Protei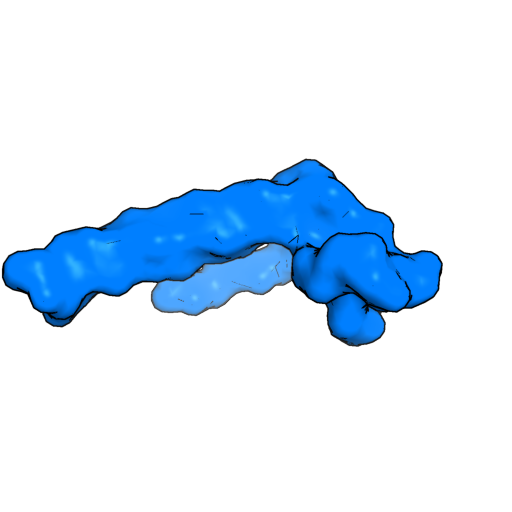n AF-A0A3D1IEX3-F1 (afdb_monomer_lite)

pLDDT: mean 96.37, std 4.09, range [74.88, 98.31]

Foldseek 3Di:
DDDDDPPADPPQQDPPDPRPDVVVNVVVVVVVVVVCVVPPD

Radius of gyration: 11.43 Å; chains: 1; bounding box: 25×18×26 Å

Structure (mmCIF, N/CA/C/O backbone):
data_AF-A0A3D1IEX3-F1
#
_entry.id   AF-A0A3D1IEX3-F1
#
loop_
_atom_site.group_PDB
_atom_site.id
_atom_site.type_symbol
_atom_site.label_atom_id
_atom_site.label_alt_id
_atom_site.label_comp_id
_atom_site.label_asym_id
_atom_site.label_entity_id
_atom_site.label_seq_id
_atom_site.pdbx_PDB_ins_code
_atom_site.Cartn_x
_atom_site.Cartn_y
_atom_site.Cartn_z
_atom_site.occupancy
_atom_site.B_iso_or_equiv
_atom_site.auth_seq_id
_atom_site.auth_comp_id
_atom_site.auth_asym_id
_atom_site.auth_atom_id
_atom_site.pdbx_PDB_model_num
ATOM 1 N N . GLU A 1 1 ? -9.874 -7.049 6.134 1.00 83.69 1 GLU A N 1
ATOM 2 C CA . GLU A 1 1 ? -10.174 -7.388 4.726 1.00 83.69 1 GLU A CA 1
ATOM 3 C C . GLU A 1 1 ? 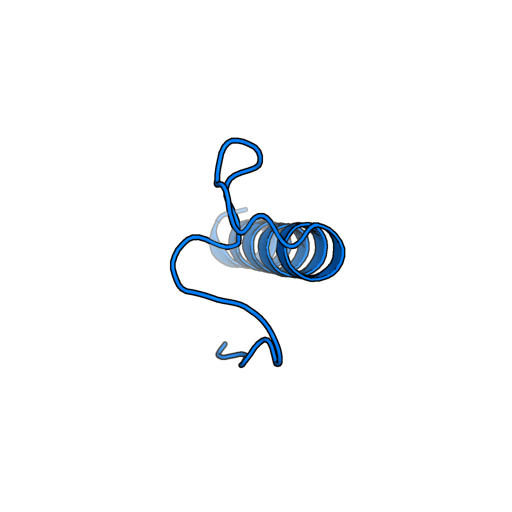-8.879 -7.775 4.018 1.00 83.69 1 GLU A C 1
ATOM 5 O O . GLU A 1 1 ? -7.836 -7.280 4.425 1.00 83.69 1 GLU A O 1
ATOM 10 N N . ILE A 1 2 ? -8.928 -8.663 3.019 1.00 93.56 2 ILE A N 1
ATOM 11 C CA . ILE A 1 2 ? -7.766 -9.045 2.201 1.00 93.56 2 ILE A CA 1
ATOM 12 C C . ILE A 1 2 ? -8.169 -9.002 0.724 1.00 93.56 2 ILE A C 1
ATOM 14 O O . ILE A 1 2 ? -9.228 -9.511 0.363 1.00 93.56 2 ILE A O 1
ATOM 18 N N . GLU A 1 3 ? -7.316 -8.425 -0.121 1.00 95.19 3 GLU A N 1
ATOM 19 C CA . GLU A 1 3 ? -7.479 -8.406 -1.575 1.00 95.19 3 GLU A CA 1
ATOM 20 C C . GLU A 1 3 ? -6.149 -8.662 -2.291 1.00 95.19 3 GLU A C 1
ATOM 22 O O . GLU A 1 3 ? -5.100 -8.173 -1.874 1.00 95.19 3 GLU A O 1
ATOM 27 N N . VAL A 1 4 ? -6.214 -9.423 -3.388 1.00 96.62 4 VAL A N 1
ATOM 28 C CA . VAL A 1 4 ? -5.094 -9.677 -4.299 1.00 96.62 4 VAL A CA 1
ATOM 29 C C . VAL A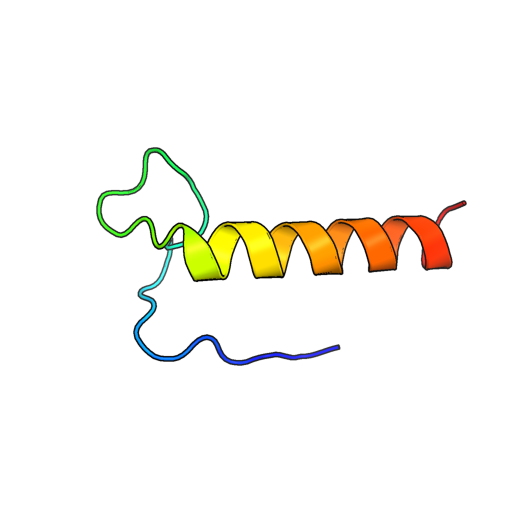 1 4 ? -5.240 -8.797 -5.541 1.00 96.62 4 VAL A C 1
ATOM 31 O O . VAL A 1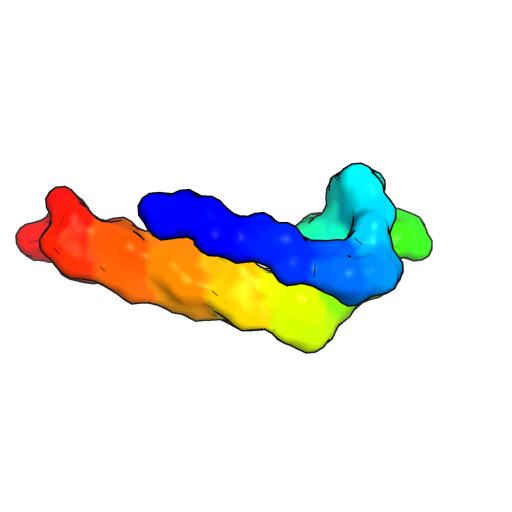 4 ? -6.234 -8.889 -6.258 1.00 96.62 4 VAL A O 1
ATOM 34 N N . TYR A 1 5 ? -4.223 -7.984 -5.825 1.00 97.19 5 TYR A N 1
ATOM 35 C CA . TYR A 1 5 ? -4.185 -7.086 -6.981 1.00 97.19 5 TYR A CA 1
ATOM 36 C C . TYR A 1 5 ? -3.399 -7.738 -8.123 1.00 97.19 5 TYR A C 1
ATOM 38 O O . TYR A 1 5 ? -2.166 -7.700 -8.157 1.00 97.19 5 TYR A O 1
ATOM 46 N N . ALA A 1 6 ? -4.112 -8.388 -9.043 1.00 96.88 6 ALA A N 1
ATOM 47 C CA . ALA A 1 6 ? -3.501 -9.088 -10.170 1.00 96.88 6 ALA A CA 1
ATOM 48 C C . ALA A 1 6 ? -2.671 -8.137 -11.052 1.00 96.88 6 ALA A C 1
ATOM 50 O O . ALA A 1 6 ? -3.071 -7.004 -11.302 1.00 96.88 6 ALA A O 1
ATOM 51 N N . GLY A 1 7 ? -1.509 -8.606 -11.519 1.00 95.56 7 GLY A N 1
ATOM 52 C CA . GLY A 1 7 ? -0.607 -7.828 -12.379 1.00 95.56 7 GLY A CA 1
ATOM 53 C C . GLY A 1 7 ? 0.261 -6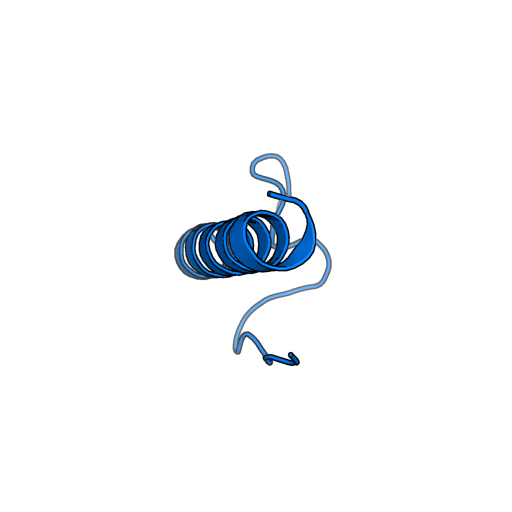.794 -11.654 1.00 95.56 7 GLY A C 1
ATOM 54 O O . GLY A 1 7 ? 1.088 -6.152 -12.294 1.00 95.56 7 GLY A O 1
ATOM 55 N N . THR A 1 8 ? 0.124 -6.647 -10.333 1.00 97.75 8 THR A N 1
ATOM 56 C CA . THR A 1 8 ? 0.966 -5.741 -9.543 1.00 97.75 8 THR A CA 1
ATOM 57 C C . THR A 1 8 ? 2.267 -6.405 -9.074 1.00 97.75 8 THR A C 1
ATOM 59 O O . THR A 1 8 ? 2.327 -7.617 -8.861 1.00 97.75 8 THR A O 1
ATOM 62 N N . MET A 1 9 ? 3.325 -5.607 -8.901 1.00 97.81 9 MET A N 1
ATOM 63 C CA . MET A 1 9 ? 4.625 -6.035 -8.364 1.00 97.81 9 MET A CA 1
ATOM 64 C C . MET A 1 9 ? 4.866 -5.432 -6.983 1.00 97.81 9 MET A C 1
ATOM 66 O O . MET A 1 9 ? 4.362 -4.355 -6.699 1.00 97.81 9 MET A O 1
ATOM 70 N N . HIS A 1 10 ? 5.672 -6.066 -6.126 1.00 97.31 10 HIS A N 1
ATOM 71 C CA . HIS A 1 10 ? 6.020 -5.482 -4.824 1.00 97.31 10 HIS A CA 1
ATOM 72 C C . HIS A 1 10 ? 6.476 -4.016 -4.961 1.00 97.31 10 HIS A C 1
ATOM 74 O O . HIS A 1 10 ? 7.356 -3.717 -5.764 1.00 97.31 10 HIS A O 1
ATOM 80 N N . GLY A 1 11 ? 5.863 -3.120 -4.180 1.00 97.12 11 GLY A N 1
ATOM 81 C CA . GLY A 1 11 ? 6.089 -1.677 -4.290 1.00 97.12 11 GLY A CA 1
ATOM 82 C C . GLY A 1 11 ? 5.216 -0.968 -5.332 1.00 97.12 11 GLY A C 1
ATOM 83 O O . GLY A 1 11 ? 5.609 0.085 -5.808 1.00 97.12 11 GLY A O 1
ATOM 84 N N . TRP A 1 12 ? 4.055 -1.510 -5.706 1.00 98.25 12 TRP A N 1
ATOM 85 C CA . TRP A 1 12 ? 3.175 -0.930 -6.732 1.00 98.25 12 TRP A CA 1
ATOM 86 C C . TRP A 1 12 ? 2.354 0.299 -6.295 1.00 98.25 12 TRP A C 1
ATOM 88 O O . TRP A 1 12 ? 1.829 1.003 -7.156 1.00 98.25 12 TRP A O 1
ATOM 98 N N . CYS A 1 13 ? 2.206 0.557 -4.990 1.00 98.12 13 CYS A N 1
ATOM 99 C CA . CYS A 1 13 ? 1.397 1.678 -4.483 1.00 98.12 13 CYS A CA 1
ATOM 100 C C . CYS A 1 13 ? 2.075 3.061 -4.551 1.00 98.12 13 CYS A C 1
ATOM 102 O O . CYS A 1 13 ? 1.369 4.026 -4.836 1.00 98.12 13 CYS A O 1
ATOM 104 N N . PRO A 1 14 ? 3.379 3.219 -4.242 1.00 97.31 14 PRO A N 1
ATOM 105 C CA . PRO A 1 14 ? 4.018 4.536 -4.240 1.00 97.31 14 PRO A CA 1
ATOM 106 C C . PRO A 1 14 ? 4.149 5.124 -5.661 1.00 97.31 14 PRO A C 1
ATOM 108 O O . PRO A 1 14 ? 4.657 4.422 -6.539 1.00 97.31 14 PRO A O 1
ATOM 111 N N . PRO A 1 15 ? 3.740 6.386 -5.909 1.00 96.19 15 PRO A N 1
ATOM 112 C CA . PRO A 1 15 ? 3.820 7.018 -7.236 1.00 96.19 15 PRO A CA 1
ATOM 113 C C . PRO A 1 15 ? 5.241 7.191 -7.790 1.00 96.19 15 PRO A C 1
ATOM 115 O O . PRO A 1 15 ? 5.429 7.313 -8.996 1.00 96.19 15 PRO A O 1
ATOM 118 N N . ASP A 1 16 ? 6.243 7.221 -6.916 1.00 97.38 16 ASP A N 1
ATOM 119 C CA . ASP A 1 16 ? 7.667 7.312 -7.245 1.00 97.38 16 ASP A CA 1
ATOM 120 C C . ASP A 1 16 ? 8.316 5.941 -7.515 1.00 97.38 16 ASP A C 1
ATOM 122 O O . ASP A 1 16 ? 9.495 5.857 -7.864 1.00 97.38 16 ASP A O 1
ATOM 126 N N . SER A 1 17 ? 7.553 4.854 -7.385 1.00 97.75 17 SER A N 1
ATOM 127 C CA . SER A 1 17 ? 8.016 3.504 -7.684 1.00 97.75 17 SER A CA 1
ATOM 128 C C . SER A 1 17 ? 8.118 3.253 -9.187 1.00 97.75 17 SER A C 1
ATOM 130 O O . SER A 1 17 ? 7.200 3.545 -9.952 1.00 97.75 17 SER A O 1
ATOM 132 N N . ALA A 1 18 ? 9.188 2.575 -9.612 1.00 97.62 18 ALA A N 1
ATOM 133 C CA . ALA A 1 18 ? 9.360 2.117 -10.995 1.00 97.62 18 ALA A CA 1
ATOM 134 C C . ALA A 1 18 ? 8.270 1.127 -11.461 1.00 97.62 18 ALA A C 1
ATOM 136 O O . ALA A 1 18 ? 8.158 0.852 -12.653 1.00 97.62 18 ALA A O 1
ATOM 137 N N . VAL A 1 19 ? 7.487 0.578 -10.528 1.00 98.06 19 VAL A N 1
ATOM 138 C CA . VAL A 1 19 ? 6.395 -0.373 -10.786 1.00 98.06 19 VAL A CA 1
ATOM 139 C C . VAL A 1 19 ? 5.039 0.159 -10.316 1.00 98.06 19 VAL A C 1
ATOM 141 O O . VAL A 1 19 ? 4.147 -0.624 -9.983 1.00 98.06 19 VAL A O 1
ATOM 144 N N . TYR A 1 20 ? 4.886 1.487 -10.256 1.00 98.31 20 TYR A N 1
ATOM 145 C CA . TYR A 1 20 ? 3.630 2.136 -9.888 1.00 98.31 20 TYR A CA 1
ATOM 146 C C . TYR A 1 20 ? 2.463 1.640 -10.753 1.00 98.31 20 TYR A C 1
ATOM 148 O O . TYR A 1 20 ? 2.538 1.625 -11.982 1.00 98.31 20 TYR A O 1
ATOM 156 N N . HIS A 1 21 ? 1.373 1.236 -10.098 1.00 98.19 21 HIS A N 1
ATOM 157 C CA . HIS A 1 21 ? 0.172 0.726 -10.754 1.00 98.19 21 HIS A CA 1
ATOM 158 C C . HIS A 1 21 ? -1.064 1.520 -10.307 1.00 98.19 21 HIS A C 1
ATOM 160 O O . HIS A 1 21 ? -1.841 1.074 -9.457 1.00 98.19 21 HIS A O 1
ATOM 166 N N . GLU A 1 22 ? -1.261 2.685 -10.926 1.00 97.94 22 GLU A N 1
ATOM 167 C CA . GLU A 1 22 ? -2.249 3.717 -10.566 1.00 97.94 22 GLU A CA 1
ATOM 168 C C . GLU A 1 22 ? -3.645 3.179 -10.230 1.00 97.94 22 GLU A C 1
ATOM 170 O O . GLU A 1 22 ? -4.136 3.379 -9.123 1.00 97.94 22 GLU A O 1
ATOM 175 N N . ALA A 1 23 ? -4.263 2.410 -11.132 1.00 97.81 23 ALA A N 1
ATOM 176 C CA . ALA A 1 23 ? -5.627 1.913 -10.925 1.00 97.81 23 ALA A CA 1
ATOM 177 C C . ALA A 1 23 ? -5.774 1.033 -9.668 1.00 97.81 23 ALA A C 1
ATOM 179 O O . ALA A 1 23 ? -6.809 1.042 -9.001 1.00 97.81 23 ALA A O 1
ATOM 180 N N . SER A 1 24 ? -4.729 0.276 -9.329 1.00 98.19 24 SER A N 1
ATOM 181 C CA . SER A 1 24 ? -4.716 -0.538 -8.114 1.00 98.19 24 SER A CA 1
ATOM 182 C C . SER A 1 24 ? -4.442 0.342 -6.896 1.00 98.19 24 SER A C 1
ATOM 184 O O . SER A 1 24 ? -5.022 0.092 -5.839 1.00 98.19 24 SER A O 1
ATOM 186 N N . ALA A 1 25 ? -3.570 1.356 -7.027 1.00 98.25 25 ALA A N 1
ATOM 187 C CA . ALA A 1 25 ? -3.147 2.250 -5.938 1.00 98.25 25 ALA A CA 1
ATOM 188 C C . ALA A 1 25 ? -4.324 3.060 -5.411 1.00 98.25 25 ALA A C 1
ATOM 190 O O . ALA A 1 25 ? -4.616 3.013 -4.215 1.00 98.25 25 ALA A O 1
ATOM 191 N N . GLU A 1 26 ? -5.073 3.679 -6.319 1.00 98.12 26 GLU A N 1
ATOM 192 C CA . GLU A 1 26 ? -6.285 4.428 -5.989 1.00 98.12 26 GLU A CA 1
ATOM 193 C C . GLU A 1 26 ? -7.329 3.554 -5.295 1.00 98.12 26 GLU A C 1
ATOM 195 O O . GLU A 1 26 ? -7.936 3.941 -4.290 1.00 98.12 26 GLU A O 1
ATOM 200 N N . ARG A 1 27 ? -7.502 2.319 -5.775 1.00 97.50 27 ARG A N 1
ATOM 201 C CA . ARG A 1 27 ? -8.436 1.368 -5.175 1.00 97.50 27 ARG A CA 1
ATOM 202 C C . ARG A 1 27 ? -8.009 0.944 -3.770 1.00 97.50 27 ARG A C 1
ATOM 204 O O . ARG A 1 27 ? -8.853 0.911 -2.875 1.00 97.50 27 ARG A O 1
ATOM 211 N N . ALA A 1 28 ? -6.729 0.645 -3.555 1.00 97.62 28 ALA A N 1
ATOM 212 C CA . ALA A 1 28 ? -6.223 0.280 -2.234 1.00 97.62 28 ALA A CA 1
ATOM 213 C C . ALA A 1 28 ? -6.317 1.434 -1.236 1.00 97.62 28 ALA A C 1
ATOM 215 O O . ALA A 1 28 ? -6.767 1.214 -0.109 1.00 97.62 28 ALA A O 1
ATOM 216 N N . TRP A 1 29 ? -5.958 2.655 -1.642 1.00 97.25 29 TRP A N 1
ATOM 217 C CA . TRP A 1 29 ? -6.061 3.814 -0.758 1.00 97.25 29 TRP A CA 1
ATOM 218 C C . TRP A 1 29 ? -7.499 4.147 -0.398 1.00 97.25 29 TRP A C 1
ATOM 220 O O . TRP A 1 29 ? -7.790 4.339 0.781 1.00 97.25 29 TRP A O 1
ATOM 230 N N . SER A 1 30 ? -8.413 4.114 -1.368 1.00 97.44 30 SER A N 1
ATOM 231 C CA . SER A 1 30 ? -9.837 4.338 -1.105 1.00 97.44 30 SER A CA 1
ATOM 232 C C . SER A 1 30 ? -10.387 3.354 -0.066 1.00 97.44 30 SER A C 1
ATOM 234 O O . SER A 1 30 ? -11.093 3.750 0.860 1.00 97.44 30 SER A O 1
ATOM 236 N N . ARG A 1 31 ? -10.023 2.066 -0.164 1.00 97.44 31 ARG A N 1
ATOM 237 C CA . ARG A 1 31 ? -10.452 1.039 0.802 1.00 97.44 31 ARG A CA 1
ATOM 238 C C . ARG A 1 31 ? -9.820 1.226 2.178 1.00 97.44 31 ARG A C 1
ATOM 240 O O . ARG A 1 31 ? -10.502 1.035 3.182 1.00 97.44 31 ARG A O 1
ATOM 247 N N . LEU A 1 32 ? -8.545 1.617 2.241 1.00 96.75 32 LEU A N 1
ATOM 248 C CA . LEU A 1 32 ? -7.890 1.900 3.517 1.00 96.75 32 LEU A CA 1
ATOM 249 C C . LEU A 1 32 ? -8.542 3.085 4.235 1.00 96.75 32 LEU A C 1
ATOM 251 O O . LEU A 1 32 ? -8.791 3.003 5.435 1.00 96.75 32 LEU A O 1
ATOM 255 N N . LEU A 1 33 ? -8.835 4.167 3.512 1.00 97.25 33 LEU A N 1
ATOM 256 C CA . LEU A 1 33 ? -9.491 5.338 4.088 1.00 97.25 33 LEU A CA 1
ATOM 257 C C . LEU A 1 33 ? -10.894 4.995 4.598 1.00 97.25 33 LEU A C 1
ATOM 259 O O . LEU A 1 33 ? -11.212 5.350 5.727 1.00 97.25 33 LEU A O 1
ATOM 263 N N . ALA A 1 34 ? -11.680 4.224 3.840 1.00 97.25 34 ALA A N 1
ATOM 264 C CA . ALA A 1 34 ? -12.994 3.752 4.288 1.00 97.25 34 ALA A CA 1
ATOM 265 C C . ALA A 1 34 ? -12.911 2.870 5.551 1.00 97.25 34 ALA A C 1
ATOM 267 O O . ALA A 1 34 ? -13.758 2.957 6.445 1.00 97.25 34 ALA A O 1
ATOM 268 N N . LEU A 1 35 ? -11.873 2.029 5.655 1.00 96.44 35 LEU A N 1
ATOM 269 C CA . LEU A 1 35 ? -11.612 1.248 6.864 1.00 96.44 35 LEU A CA 1
ATOM 270 C C . LEU A 1 35 ? -11.315 2.160 8.058 1.00 96.44 35 LEU A C 1
ATOM 272 O O . LEU A 1 35 ? -11.876 1.944 9.129 1.00 96.44 35 LEU A O 1
ATOM 276 N N . PHE A 1 36 ? -10.450 3.162 7.889 1.00 97.44 36 PHE A N 1
ATOM 277 C CA . PHE A 1 36 ? -10.136 4.105 8.961 1.00 97.44 36 PHE A CA 1
ATOM 278 C C . PHE A 1 36 ? -11.337 4.954 9.361 1.00 97.44 36 PHE A C 1
ATOM 280 O O . PHE A 1 36 ? -11.566 5.121 10.552 1.00 97.44 36 PHE A O 1
ATOM 287 N N . GLU A 1 37 ? -12.139 5.414 8.406 1.00 97.69 37 GLU A N 1
ATOM 288 C CA . GLU A 1 37 ? -13.389 6.122 8.684 1.00 97.69 37 GLU A CA 1
ATOM 289 C C . GLU A 1 37 ? -14.341 5.261 9.522 1.00 97.69 37 GLU A C 1
ATOM 291 O O . GLU A 1 37 ? -14.915 5.734 10.490 1.00 97.69 37 GLU A O 1
ATOM 296 N N . THR A 1 38 ? -14.465 3.969 9.221 1.00 96.69 38 THR A N 1
ATOM 297 C CA . THR A 1 38 ? -15.366 3.092 9.985 1.00 96.69 38 THR A CA 1
ATOM 298 C C . THR A 1 38 ? -14.801 2.711 11.357 1.00 96.69 38 THR A C 1
ATOM 300 O O . THR A 1 38 ? -15.554 2.522 12.309 1.00 96.69 38 THR A O 1
ATOM 303 N N . ALA A 1 39 ? -13.483 2.524 11.462 1.00 97.06 39 ALA A N 1
ATOM 304 C CA . ALA A 1 39 ? -12.851 1.963 12.654 1.00 97.06 39 ALA A CA 1
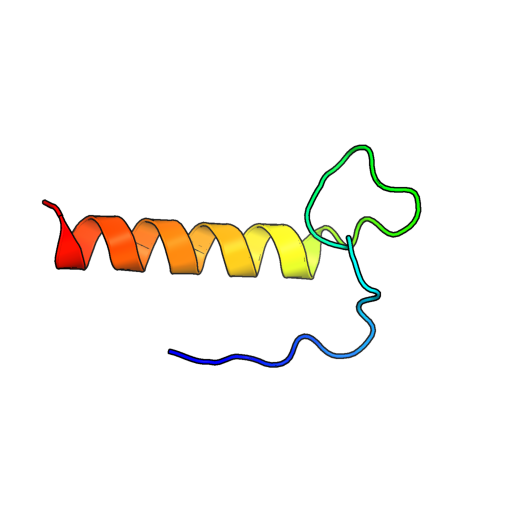ATOM 305 C C . ALA A 1 39 ? -12.339 3.013 13.653 1.00 97.06 39 ALA A C 1
ATOM 307 O O . ALA A 1 39 ? -12.109 2.658 14.809 1.00 97.06 39 ALA A O 1
ATOM 308 N N . LEU A 1 40 ? -12.106 4.256 13.213 1.00 96.38 40 LEU A N 1
ATOM 309 C CA . LEU A 1 40 ? -11.436 5.305 13.995 1.00 96.38 40 LEU A CA 1
ATOM 310 C C . LEU A 1 40 ? -12.210 6.637 14.073 1.00 96.38 40 LEU A C 1
ATOM 312 O O . LEU A 1 40 ? -11.684 7.566 14.691 1.00 96.38 40 LEU A O 1
ATOM 316 N N . ALA A 1 41 ? -13.390 6.758 13.451 1.00 74.88 41 ALA A N 1
ATOM 317 C CA . ALA A 1 41 ? -14.228 7.963 13.531 1.00 74.88 41 ALA A CA 1
ATOM 318 C C . ALA A 1 41 ? -15.137 7.995 14.769 1.00 74.88 41 ALA A C 1
ATOM 320 O O . ALA A 1 41 ? -15.545 6.914 15.254 1.00 74.88 41 ALA A O 1
#

Sequence (41 aa):
EIEVYAGTMHGWCPPDSAVYHEASAERAWSRLLALFETALA

Secondary structure (DSSP, 8-state):
-----TT--TT-SSTTSTT--HHHHHHHHHHHHHHHHHHH-